Protein AF-A0A524AVF8-F1 (afdb_monomer_lite)

Secondary structure (DSSP, 8-state):
--HHHHHHHHHHHHHHHHTT-PPPHHHHHHHHHHHHTT--EEES-GGG-GGGGGGEEESS----

R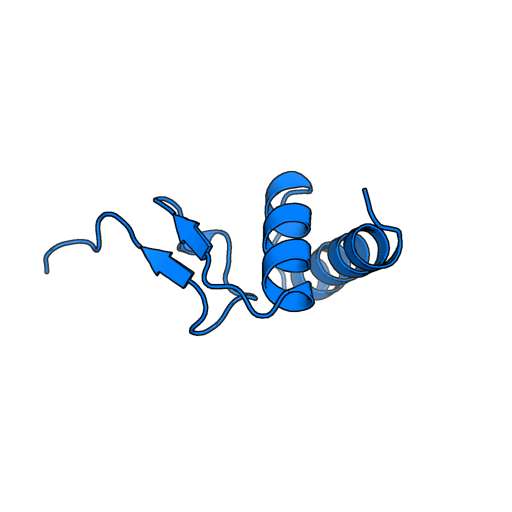adius of gyration: 11.94 Å; chains: 1; bounding box: 34×23×28 Å

pLDDT: mean 93.32, std 9.91, range [51.0, 98.62]

Foldseek 3Di:
DDPQLQVQLVVVQVVVVVVVHGQDSVNSSVQSVCVVVVAADEECCCVSCPVCPVSYDHPDDPDD

Structure (mmCIF, N/CA/C/O backbone):
data_AF-A0A524AVF8-F1
#
_entry.id   AF-A0A524AVF8-F1
#
loop_
_atom_site.group_PDB
_atom_site.id
_atom_site.type_symbol
_atom_site.label_atom_id
_atom_site.label_alt_id
_atom_site.label_comp_id
_atom_site.label_asym_id
_atom_site.label_entity_id
_atom_site.label_seq_id
_atom_site.pdbx_PDB_ins_code
_atom_site.Cartn_x
_atom_site.Cartn_y
_atom_site.Cartn_z
_atom_site.occupancy
_atom_site.B_iso_or_equiv
_atom_site.auth_seq_id
_atom_site.auth_comp_id
_atom_site.auth_asym_id
_atom_site.auth_atom_id
_atom_site.pdbx_PDB_model_num
ATOM 1 N N . MET A 1 1 ? 16.008 -1.305 -0.873 1.00 62.97 1 MET A N 1
ATOM 2 C CA . MET A 1 1 ? 14.657 -1.627 -1.375 1.00 62.97 1 MET A CA 1
ATOM 3 C C . MET A 1 1 ? 14.784 -2.208 -2.762 1.00 62.97 1 MET A C 1
ATOM 5 O O . MET A 1 1 ? 15.618 -1.723 -3.517 1.00 62.97 1 MET A O 1
ATOM 9 N N . ASP A 1 2 ? 13.997 -3.237 -3.061 1.00 90.94 2 ASP A N 1
ATOM 10 C CA . ASP A 1 2 ? 13.890 -3.807 -4.404 1.00 90.94 2 ASP A CA 1
ATOM 11 C C . ASP A 1 2 ? 13.249 -2.785 -5.367 1.00 90.94 2 ASP A C 1
ATOM 13 O O . ASP A 1 2 ? 12.331 -2.053 -4.979 1.00 90.94 2 ASP A O 1
ATOM 17 N N . ARG A 1 3 ? 13.737 -2.716 -6.612 1.00 93.31 3 ARG A N 1
ATOM 18 C CA . ARG A 1 3 ? 13.222 -1.805 -7.645 1.00 93.31 3 ARG A CA 1
ATOM 19 C C . ARG A 1 3 ? 11.749 -2.075 -7.964 1.00 93.31 3 ARG A C 1
ATOM 21 O O . ARG A 1 3 ? 10.994 -1.122 -8.133 1.00 93.31 3 ARG A O 1
ATOM 28 N N . PHE A 1 4 ? 11.328 -3.338 -7.999 1.00 95.50 4 PHE A N 1
ATOM 29 C CA . PHE A 1 4 ? 9.942 -3.712 -8.279 1.00 95.50 4 PHE A CA 1
ATOM 30 C C . PHE A 1 4 ? 8.990 -3.202 -7.194 1.00 95.50 4 PHE A C 1
ATOM 32 O O . PHE A 1 4 ? 7.934 -2.651 -7.513 1.00 95.50 4 PHE A O 1
ATOM 39 N N . ILE A 1 5 ? 9.399 -3.293 -5.923 1.00 97.62 5 ILE A N 1
ATOM 40 C CA . ILE A 1 5 ? 8.630 -2.767 -4.785 1.00 97.62 5 ILE A CA 1
ATOM 41 C C . ILE A 1 5 ? 8.513 -1.242 -4.880 1.00 97.62 5 ILE A C 1
ATOM 43 O O . ILE A 1 5 ? 7.418 -0.703 -4.719 1.00 97.62 5 ILE A O 1
ATOM 47 N N . ALA A 1 6 ? 9.614 -0.545 -5.176 1.00 97.19 6 ALA A N 1
ATOM 48 C CA . ALA A 1 6 ? 9.614 0.913 -5.302 1.00 97.19 6 ALA A CA 1
ATOM 49 C C . ALA A 1 6 ? 8.702 1.395 -6.446 1.00 97.19 6 ALA A C 1
ATOM 51 O O . ALA A 1 6 ? 7.860 2.272 -6.239 1.00 97.19 6 ALA A O 1
ATOM 52 N N . ASP A 1 7 ? 8.804 0.771 -7.624 1.00 98.06 7 ASP A N 1
ATOM 53 C CA . ASP A 1 7 ? 7.961 1.093 -8.779 1.00 98.06 7 ASP A CA 1
ATOM 54 C C . ASP A 1 7 ? 6.478 0.807 -8.487 1.00 98.06 7 ASP A C 1
ATOM 56 O O . ASP A 1 7 ? 5.592 1.573 -8.878 1.00 98.06 7 ASP A O 1
ATOM 60 N N . ARG A 1 8 ? 6.183 -0.289 -7.776 1.00 97.88 8 ARG A N 1
ATOM 61 C CA . ARG A 1 8 ? 4.815 -0.643 -7.382 1.00 97.88 8 ARG A CA 1
ATOM 62 C C . ARG A 1 8 ? 4.242 0.335 -6.361 1.00 97.88 8 ARG A C 1
ATOM 64 O O . ARG A 1 8 ? 3.089 0.727 -6.511 1.00 97.88 8 ARG A O 1
ATOM 71 N N . ALA A 1 9 ? 5.029 0.778 -5.385 1.00 98.31 9 ALA A N 1
ATOM 72 C CA . ALA A 1 9 ? 4.601 1.789 -4.422 1.00 98.31 9 ALA A CA 1
ATOM 73 C C . ALA A 1 9 ? 4.266 3.123 -5.107 1.00 98.31 9 ALA A C 1
ATOM 75 O O . ALA A 1 9 ? 3.221 3.707 -4.827 1.00 98.31 9 ALA A O 1
ATOM 76 N N . GLY A 1 10 ? 5.090 3.564 -6.065 1.00 98.25 10 GLY A N 1
ATOM 77 C CA . GLY A 1 10 ? 4.804 4.758 -6.866 1.00 98.25 10 GLY A CA 1
ATOM 78 C C . GLY A 1 10 ? 3.482 4.654 -7.635 1.00 98.25 10 GLY A C 1
ATOM 79 O O . GLY A 1 10 ? 2.677 5.585 -7.606 1.00 98.25 10 GLY A O 1
ATOM 80 N N . ARG A 1 11 ? 3.216 3.496 -8.259 1.00 98.31 11 ARG A N 1
ATOM 81 C CA . ARG A 1 11 ? 1.936 3.229 -8.939 1.00 98.31 11 ARG A CA 1
ATOM 82 C C . ARG A 1 11 ? 0.748 3.250 -7.980 1.00 98.31 11 ARG A C 1
ATOM 84 O O . ARG A 1 11 ? -0.246 3.892 -8.286 1.00 98.31 11 ARG A O 1
ATOM 91 N N . LEU A 1 12 ? 0.865 2.624 -6.807 1.00 98.31 12 LEU A N 1
ATOM 92 C CA . LEU A 1 12 ? -0.201 2.632 -5.799 1.00 98.31 12 LEU A CA 1
ATOM 93 C C . LEU A 1 12 ? -0.558 4.053 -5.352 1.00 98.31 12 LEU A C 1
ATOM 95 O O . LEU A 1 12 ? -1.740 4.376 -5.259 1.00 98.31 12 LEU A O 1
ATOM 99 N N . ILE A 1 13 ? 0.443 4.908 -5.121 1.00 98.62 13 ILE A N 1
ATOM 100 C CA . ILE A 1 13 ? 0.222 6.318 -4.771 1.00 98.62 13 ILE A CA 1
ATOM 101 C C . ILE A 1 13 ? -0.535 7.027 -5.895 1.00 98.62 13 ILE A C 1
ATOM 103 O O . ILE A 1 13 ? -1.547 7.677 -5.637 1.00 98.62 13 ILE A O 1
ATOM 107 N N . TYR A 1 14 ? -0.070 6.883 -7.138 1.00 98.44 14 TYR A N 1
ATOM 108 C CA . TYR A 1 14 ? -0.687 7.525 -8.296 1.00 98.44 14 TYR A CA 1
ATOM 109 C C . TYR A 1 14 ? -2.136 7.061 -8.515 1.00 98.44 14 TYR A C 1
ATOM 111 O O . TYR A 1 14 ? -3.045 7.890 -8.578 1.00 98.44 14 TYR A O 1
ATOM 119 N N . ASP A 1 15 ? -2.367 5.749 -8.567 1.00 98.12 15 ASP A N 1
ATOM 120 C CA . ASP A 1 15 ? -3.671 5.158 -8.877 1.00 98.12 15 ASP A CA 1
ATOM 121 C C . ASP A 1 15 ? -4.730 5.520 -7.832 1.00 98.12 15 ASP A C 1
ATOM 123 O O . ASP A 1 15 ? -5.879 5.803 -8.179 1.00 98.12 15 ASP A O 1
ATOM 127 N N . TYR A 1 16 ? -4.360 5.529 -6.549 1.00 97.69 16 TYR A N 1
ATOM 128 C CA . TYR A 1 16 ? -5.286 5.883 -5.475 1.00 97.69 16 TYR A CA 1
ATOM 129 C C . TYR A 1 16 ? -5.497 7.393 -5.373 1.00 97.69 16 TYR A C 1
ATOM 131 O O . TYR A 1 16 ? -6.633 7.821 -5.151 1.00 97.69 16 TYR A O 1
ATOM 139 N N . ALA A 1 17 ? -4.472 8.207 -5.647 1.00 97.81 17 ALA A N 1
ATOM 140 C CA . ALA A 1 17 ? -4.638 9.655 -5.732 1.00 97.81 17 ALA A CA 1
ATOM 141 C C . ALA A 1 17 ? -5.654 10.038 -6.821 1.00 97.81 17 ALA A C 1
ATOM 143 O O . ALA A 1 17 ? -6.512 10.886 -6.576 1.00 97.81 17 ALA A O 1
ATOM 144 N N . GLN A 1 18 ? -5.632 9.365 -7.981 1.00 98.00 18 GLN A N 1
ATOM 145 C CA . GLN A 1 18 ? -6.635 9.549 -9.044 1.00 98.00 18 GLN A CA 1
ATOM 146 C C . GLN A 1 18 ? -8.060 9.159 -8.611 1.00 98.00 18 GLN A C 1
ATOM 148 O O . GLN A 1 18 ? -9.033 9.657 -9.172 1.00 98.00 18 GLN A O 1
ATOM 153 N N . ARG A 1 19 ? -8.199 8.298 -7.597 1.00 96.81 19 ARG A N 1
ATOM 154 C CA . ARG A 1 19 ? -9.483 7.862 -7.018 1.00 96.81 19 ARG A CA 1
ATOM 155 C C . ARG A 1 19 ? -9.900 8.686 -5.794 1.00 96.81 19 ARG A C 1
ATOM 157 O O . ARG A 1 19 ? -10.873 8.337 -5.133 1.00 96.81 19 ARG A O 1
ATOM 164 N N . GLY A 1 20 ? -9.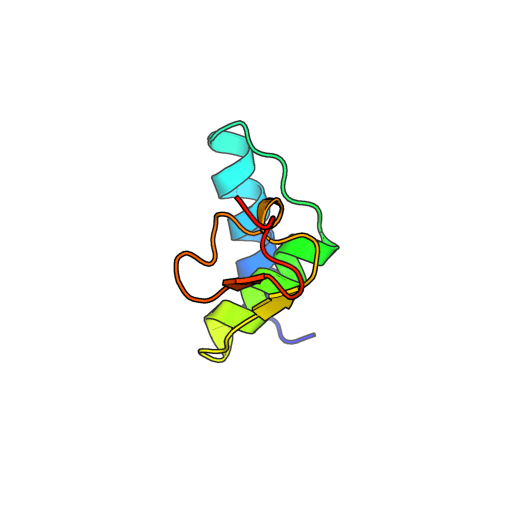170 9.758 -5.475 1.00 97.06 20 GLY A N 1
ATOM 165 C CA . GLY A 1 20 ? -9.453 10.627 -4.331 1.00 97.06 20 GLY A CA 1
ATOM 166 C C . GLY A 1 20 ? -8.974 10.087 -2.979 1.00 97.06 20 GLY A C 1
ATOM 167 O O . GLY A 1 20 ? -9.343 10.641 -1.948 1.00 97.06 20 GLY A O 1
ATOM 168 N N . PHE A 1 21 ? -8.142 9.042 -2.960 1.00 96.38 21 PHE A N 1
ATOM 169 C CA . PHE A 1 21 ? -7.569 8.478 -1.738 1.00 96.38 21 PHE A CA 1
ATOM 170 C C . PHE A 1 21 ? -6.053 8.696 -1.710 1.00 96.38 21 PHE A C 1
ATOM 172 O O . PHE A 1 21 ? -5.322 8.194 -2.557 1.00 96.38 21 PHE A O 1
ATOM 179 N N . GLN A 1 22 ? -5.553 9.446 -0.731 1.00 97.19 22 GLN A N 1
ATOM 180 C CA . GLN A 1 22 ? -4.116 9.684 -0.596 1.00 97.19 22 GLN A CA 1
ATOM 181 C C . GLN A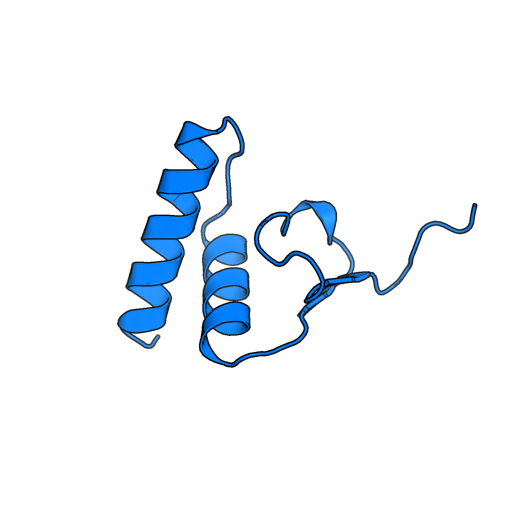 1 22 ? -3.461 8.529 0.166 1.00 97.19 22 GLN A C 1
ATOM 183 O O . GLN A 1 22 ? -3.773 8.296 1.331 1.00 97.19 22 GLN A O 1
ATOM 188 N N . VAL A 1 23 ? -2.534 7.825 -0.484 1.00 98.00 23 VAL A N 1
ATOM 189 C CA . VAL A 1 23 ? -1.711 6.789 0.154 1.00 98.00 23 VAL A CA 1
ATOM 190 C C . VAL A 1 23 ? -0.385 7.417 0.567 1.00 98.00 23 VAL A C 1
ATOM 192 O O . VAL A 1 23 ? 0.306 8.011 -0.262 1.00 98.00 23 VAL A O 1
ATOM 195 N N . SER A 1 24 ? -0.013 7.288 1.841 1.00 98.25 24 SER A N 1
ATOM 196 C CA . SER A 1 24 ? 1.294 7.752 2.305 1.00 98.25 24 SER A CA 1
ATOM 197 C C . SER A 1 24 ? 2.416 6.907 1.691 1.00 98.25 24 SER A C 1
ATOM 199 O O . SER A 1 24 ? 2.225 5.736 1.364 1.00 98.25 24 SER A O 1
ATOM 201 N N . PHE A 1 25 ? 3.615 7.471 1.548 1.00 97.50 25 PHE A N 1
ATOM 202 C CA . PHE A 1 25 ? 4.746 6.700 1.028 1.00 97.50 25 PHE A CA 1
ATOM 203 C C . PHE A 1 25 ? 5.062 5.440 1.869 1.00 97.50 25 PHE A C 1
ATOM 205 O O . PHE A 1 25 ? 5.207 4.372 1.271 1.00 97.50 25 PHE A O 1
ATOM 212 N N . PRO A 1 26 ? 5.097 5.490 3.221 1.00 97.94 26 PRO A N 1
ATOM 213 C CA . PRO A 1 26 ? 5.250 4.285 4.038 1.00 97.94 26 PRO A CA 1
ATOM 214 C C . PRO A 1 26 ? 4.163 3.227 3.800 1.00 97.94 26 PRO A C 1
ATOM 216 O O . PRO A 1 26 ? 4.494 2.056 3.612 1.00 97.94 26 PRO A O 1
ATOM 219 N N . ASP A 1 27 ? 2.886 3.621 3.740 1.00 98.44 27 ASP A N 1
ATOM 220 C CA . ASP A 1 27 ? 1.786 2.673 3.510 1.00 98.44 27 ASP A CA 1
ATOM 221 C C . ASP A 1 27 ? 1.868 2.059 2.103 1.00 98.44 27 ASP A C 1
ATOM 223 O O . ASP A 1 27 ? 1.662 0.858 1.927 1.00 98.44 27 ASP A O 1
ATOM 227 N N . ALA A 1 28 ? 2.257 2.848 1.097 1.00 98.31 28 ALA A N 1
ATOM 228 C CA . ALA A 1 28 ? 2.467 2.357 -0.261 1.00 98.31 28 ALA A CA 1
ATOM 229 C C . ALA A 1 28 ? 3.599 1.323 -0.337 1.00 98.31 28 ALA A C 1
ATOM 231 O O . ALA A 1 28 ? 3.468 0.323 -1.042 1.00 98.31 28 ALA A O 1
ATOM 232 N N . LEU A 1 29 ? 4.693 1.530 0.401 1.00 98.25 29 LEU A N 1
ATOM 233 C CA . LEU A 1 29 ? 5.802 0.578 0.478 1.00 98.25 29 LEU A CA 1
ATOM 234 C C . LEU A 1 29 ? 5.394 -0.733 1.162 1.00 98.25 29 LEU A C 1
ATOM 236 O O . LEU A 1 29 ? 5.733 -1.814 0.671 1.00 98.25 29 LEU A O 1
ATOM 240 N N . ILE A 1 30 ? 4.653 -0.651 2.270 1.00 98.25 3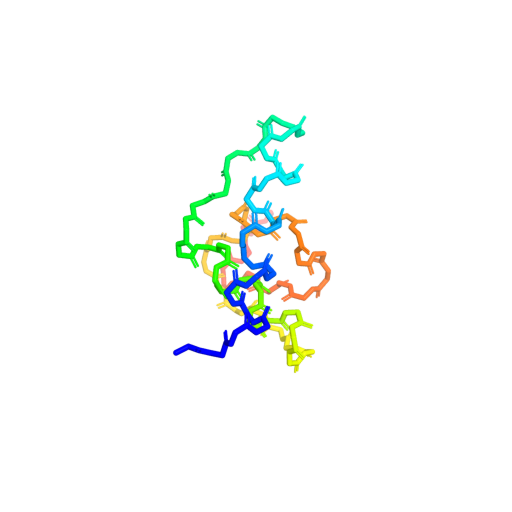0 ILE A N 1
ATOM 241 C CA . ILE A 1 30 ? 4.129 -1.824 2.985 1.00 98.25 30 ILE A CA 1
ATOM 242 C C . ILE A 1 30 ? 3.166 -2.602 2.080 1.00 98.25 30 ILE A C 1
ATOM 244 O O . ILE A 1 30 ? 3.292 -3.822 1.938 1.00 98.25 30 ILE A O 1
ATOM 248 N N . ALA A 1 31 ? 2.246 -1.901 1.416 1.00 98.19 31 ALA A N 1
ATOM 249 C CA . ALA A 1 31 ? 1.292 -2.509 0.500 1.00 98.19 31 ALA A CA 1
ATOM 250 C C . ALA A 1 31 ? 1.990 -3.163 -0.700 1.00 98.19 31 ALA A C 1
ATOM 252 O O . ALA A 1 31 ? 1.704 -4.313 -1.027 1.00 98.19 31 ALA A O 1
ATOM 253 N N . ALA A 1 32 ? 2.948 -2.470 -1.321 1.00 98.00 32 ALA A N 1
ATOM 254 C CA . ALA A 1 32 ? 3.729 -3.005 -2.431 1.00 98.00 32 ALA A CA 1
ATOM 255 C C . ALA A 1 32 ? 4.484 -4.278 -2.033 1.00 98.00 32 ALA A C 1
ATOM 257 O O . ALA A 1 32 ? 4.415 -5.267 -2.754 1.00 98.00 32 ALA A O 1
ATOM 258 N N . THR A 1 33 ? 5.131 -4.277 -0.865 1.00 97.69 33 THR A N 1
ATOM 259 C CA . THR A 1 33 ? 5.841 -5.450 -0.330 1.00 97.69 33 THR A CA 1
ATOM 260 C C . THR A 1 33 ? 4.881 -6.616 -0.084 1.00 97.69 33 THR A C 1
ATOM 262 O O . THR A 1 33 ? 5.171 -7.750 -0.456 1.00 97.69 33 THR A O 1
ATOM 265 N N . THR A 1 34 ? 3.708 -6.336 0.492 1.00 98.19 34 THR A N 1
ATOM 266 C CA . THR A 1 34 ? 2.677 -7.350 0.764 1.00 98.19 34 THR A CA 1
ATOM 267 C C . THR A 1 34 ? 2.182 -8.004 -0.526 1.00 98.19 34 THR A C 1
ATOM 269 O O . THR A 1 34 ? 2.074 -9.226 -0.598 1.00 98.19 34 THR A O 1
ATOM 272 N N . LEU A 1 35 ? 1.916 -7.201 -1.559 1.00 96.62 35 LEU A N 1
ATOM 273 C CA . LEU A 1 35 ? 1.441 -7.684 -2.856 1.00 96.62 35 LEU A CA 1
ATOM 274 C C . LEU A 1 35 ? 2.522 -8.414 -3.661 1.00 96.62 35 LEU A C 1
ATOM 276 O O . LEU A 1 35 ? 2.189 -9.310 -4.432 1.00 96.62 35 LEU A O 1
ATOM 280 N N . GLU A 1 36 ? 3.786 -8.016 -3.525 1.00 95.94 36 GLU A N 1
ATOM 281 C CA . GLU A 1 36 ? 4.903 -8.635 -4.246 1.00 95.94 36 GLU A CA 1
ATOM 282 C C . GLU A 1 36 ? 5.213 -10.042 -3.731 1.00 95.94 3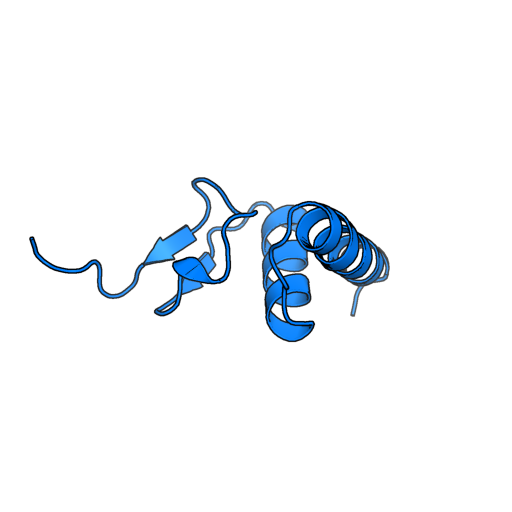6 GLU A C 1
ATOM 284 O O . GLU A 1 36 ? 5.524 -10.939 -4.507 1.00 95.94 36 GLU A O 1
ATOM 289 N N . HIS A 1 37 ? 5.082 -10.244 -2.421 1.00 95.31 37 HIS A N 1
ATOM 290 C CA . HIS A 1 37 ? 5.445 -11.495 -1.758 1.00 95.31 37 HIS A CA 1
ATOM 291 C C . HIS A 1 37 ? 4.243 -12.353 -1.345 1.00 95.31 37 HIS A C 1
ATOM 293 O O . HIS A 1 37 ? 4.411 -13.291 -0.573 1.00 95.31 37 HIS A O 1
ATOM 299 N N . ASP A 1 38 ? 3.043 -12.040 -1.842 1.00 94.94 38 ASP A N 1
ATOM 300 C CA . ASP A 1 38 ? 1.811 -12.784 -1.546 1.00 94.94 38 ASP A CA 1
ATOM 301 C C . ASP A 1 38 ? 1.489 -12.881 -0.034 1.00 94.94 38 ASP A C 1
ATOM 303 O O . ASP A 1 38 ? 0.945 -13.872 0.444 1.00 94.94 38 ASP A O 1
ATOM 307 N N . LEU A 1 39 ? 1.818 -11.842 0.741 1.00 96.94 39 LEU A N 1
ATOM 308 C CA . LEU A 1 39 ? 1.707 -11.852 2.205 1.00 96.94 39 LEU A CA 1
ATOM 309 C C . LEU A 1 39 ? 0.316 -11.421 2.700 1.00 96.94 39 LEU A C 1
ATOM 311 O O . LEU A 1 39 ? -0.479 -10.835 1.959 1.00 96.94 39 LEU A O 1
ATOM 315 N N . THR A 1 40 ? 0.075 -11.650 3.995 1.00 97.31 40 THR A N 1
ATOM 316 C CA . THR A 1 40 ? -1.010 -11.032 4.771 1.00 97.31 40 THR A CA 1
ATOM 317 C C . THR A 1 40 ? -0.426 -9.950 5.676 1.00 97.31 40 THR A C 1
ATOM 319 O O . THR A 1 40 ? 0.424 -10.234 6.520 1.00 97.31 40 THR A O 1
ATOM 322 N N . LEU A 1 41 ? -0.899 -8.714 5.531 1.00 97.62 41 LEU A N 1
ATOM 323 C CA . LEU A 1 41 ? -0.566 -7.607 6.415 1.00 97.62 41 LEU A CA 1
ATOM 324 C C . LEU A 1 41 ? -1.390 -7.691 7.700 1.00 97.62 41 LEU A C 1
ATOM 326 O O . LEU A 1 41 ? -2.615 -7.602 7.678 1.00 97.62 41 LEU A O 1
ATOM 330 N N . VAL A 1 42 ? -0.701 -7.787 8.828 1.00 96.81 42 VAL A N 1
ATOM 331 C CA . VAL A 1 42 ? -1.293 -7.685 10.160 1.00 96.81 42 VAL A CA 1
ATOM 332 C C . VAL A 1 42 ? -1.073 -6.272 10.685 1.00 96.81 42 VAL A C 1
ATOM 334 O O . VAL A 1 42 ? 0.071 -5.833 10.788 1.00 96.81 42 VAL A O 1
ATOM 337 N N . THR A 1 43 ? -2.145 -5.546 11.004 1.00 95.38 43 THR A N 1
ATOM 338 C CA . THR A 1 43 ? -2.016 -4.145 11.424 1.00 95.38 43 THR A CA 1
ATOM 339 C C . THR A 1 43 ? -3.166 -3.645 12.304 1.00 95.38 43 THR A C 1
ATOM 341 O O . THR A 1 43 ? -4.246 -4.230 12.343 1.00 95.38 43 THR A O 1
ATOM 344 N N . THR A 1 44 ? -2.950 -2.534 13.008 1.00 95.44 44 THR A N 1
ATOM 345 C CA . THR A 1 44 ? -3.975 -1.800 13.771 1.00 95.44 44 THR A CA 1
ATOM 346 C C . THR A 1 44 ? -4.686 -0.718 12.950 1.00 95.44 44 THR A C 1
ATOM 348 O O . THR A 1 44 ? -5.702 -0.194 13.390 1.00 95.44 44 THR A O 1
ATOM 351 N N . ASN A 1 45 ? -4.193 -0.386 11.752 1.00 94.94 45 ASN A N 1
ATOM 352 C CA . ASN A 1 45 ? -4.716 0.681 10.888 1.00 94.94 45 ASN A CA 1
ATOM 353 C C . ASN A 1 45 ? -5.170 0.153 9.513 1.00 94.94 45 ASN A C 1
ATOM 355 O O . ASN A 1 45 ? -4.836 0.720 8.476 1.00 94.94 45 ASN A O 1
ATOM 359 N N . ALA A 1 46 ? -5.957 -0.930 9.492 1.00 95.25 46 ALA A N 1
ATOM 360 C CA . ALA A 1 46 ? -6.382 -1.608 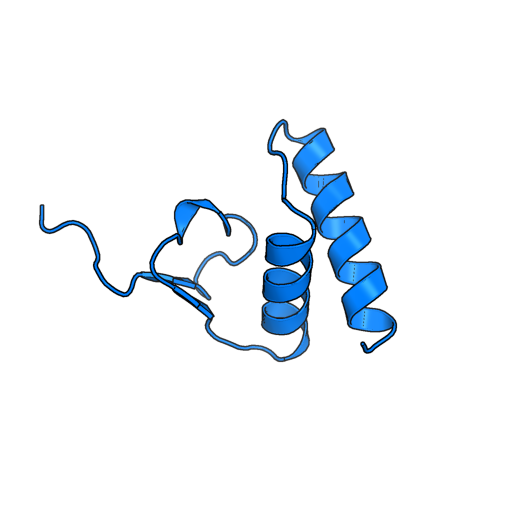8.257 1.00 95.25 46 ALA A CA 1
ATOM 361 C C . ALA A 1 46 ? -7.032 -0.668 7.219 1.00 95.25 46 ALA A C 1
ATOM 363 O O . ALA A 1 46 ? -6.866 -0.863 6.017 1.00 95.25 46 ALA A O 1
ATOM 364 N N . GLN A 1 47 ? -7.695 0.401 7.674 1.00 94.00 47 GLN A N 1
ATOM 365 C CA . GLN A 1 47 ? -8.295 1.434 6.823 1.00 94.00 47 GLN A CA 1
ATOM 366 C C . GLN A 1 47 ? -7.290 2.188 5.925 1.00 94.00 47 GLN A C 1
ATOM 368 O O . GLN A 1 47 ? -7.696 2.787 4.934 1.00 94.00 47 GLN A O 1
ATOM 373 N N . HIS A 1 48 ? -5.988 2.163 6.239 1.00 96.88 48 HIS A N 1
ATOM 374 C CA . HIS A 1 48 ? -4.940 2.748 5.391 1.00 96.88 48 HIS A CA 1
ATOM 375 C C . HIS A 1 48 ? -4.605 1.876 4.174 1.00 96.88 48 HIS A C 1
ATOM 377 O O . HIS A 1 48 ? -3.936 2.346 3.255 1.00 96.88 48 HIS A O 1
ATOM 383 N N . PHE A 1 49 ? -5.075 0.622 4.147 1.00 97.19 49 PHE A N 1
ATOM 384 C CA . PHE A 1 49 ? -4.686 -0.374 3.151 1.00 97.19 49 PHE A CA 1
ATOM 385 C C . PHE A 1 49 ? -5.847 -0.883 2.275 1.00 97.19 49 PHE A C 1
ATOM 387 O O . PHE A 1 49 ? -5.985 -2.095 2.087 1.00 97.19 49 PHE A O 1
ATOM 394 N N . PRO A 1 50 ? -6.674 -0.005 1.670 1.00 95.00 50 PRO A N 1
ATOM 395 C CA . PRO A 1 50 ? -7.793 -0.438 0.828 1.00 95.00 50 PRO A CA 1
ATOM 396 C C . PRO A 1 50 ? -7.349 -1.206 -0.432 1.00 95.00 50 PRO A C 1
ATOM 398 O O . PRO A 1 50 ? -8.163 -1.867 -1.067 1.00 95.00 50 PRO A O 1
ATOM 401 N N . MET A 1 51 ? -6.066 -1.135 -0.804 1.00 95.62 51 MET A N 1
ATOM 402 C CA . MET A 1 51 ? -5.458 -1.866 -1.925 1.00 95.62 51 MET A CA 1
ATOM 403 C C . MET A 1 51 ? -5.110 -3.326 -1.631 1.00 95.62 51 MET A C 1
ATOM 405 O O . MET A 1 51 ? -4.713 -4.042 -2.547 1.00 95.62 51 MET A O 1
ATOM 409 N N . LEU A 1 52 ? -5.198 -3.767 -0.373 1.00 96.12 52 LEU A N 1
ATOM 410 C CA . LEU A 1 52 ? -4.819 -5.126 0.019 1.00 96.12 52 LEU A CA 1
ATOM 411 C C . LEU A 1 52 ? -5.996 -6.105 0.051 1.00 96.12 52 LEU A C 1
ATOM 413 O O . LEU A 1 52 ? -5.774 -7.293 0.269 1.00 96.12 52 LEU A O 1
ATOM 417 N N . GLU A 1 53 ? -7.223 -5.652 -0.218 1.00 89.19 53 GLU A N 1
ATOM 418 C CA . GLU A 1 53 ? -8.431 -6.489 -0.247 1.00 89.19 53 GLU A CA 1
ATOM 419 C C . GLU A 1 53 ? -8.506 -7.449 0.963 1.00 89.19 53 GLU A C 1
ATOM 421 O O . GLU A 1 53 ? -8.615 -7.007 2.103 1.00 89.19 53 GLU A O 1
ATOM 426 N N . ARG A 1 54 ? -8.413 -8.770 0.735 1.00 88.94 54 ARG A N 1
ATOM 427 C CA . ARG A 1 54 ? -8.474 -9.826 1.767 1.00 88.94 54 ARG A CA 1
ATOM 428 C C . ARG A 1 54 ? -7.127 -10.150 2.424 1.00 88.94 54 ARG A C 1
ATOM 430 O O . ARG A 1 54 ? -7.051 -11.066 3.235 1.00 88.94 54 ARG A O 1
ATOM 437 N N . ARG A 1 55 ? -6.063 -9.427 2.073 1.00 94.06 55 ARG A N 1
ATOM 438 C CA . ARG A 1 55 ? -4.698 -9.605 2.597 1.00 94.06 55 ARG A CA 1
ATOM 439 C C . ARG A 1 55 ? -4.403 -8.685 3.773 1.00 94.06 55 ARG A C 1
ATOM 441 O O . ARG A 1 55 ? -3.240 -8.485 4.101 1.00 94.06 55 ARG A O 1
ATOM 448 N N . VAL A 1 56 ? -5.424 -8.099 4.389 1.00 95.00 56 VAL A N 1
ATOM 449 C CA . VAL A 1 56 ? -5.271 -7.311 5.608 1.00 95.00 56 VAL A CA 1
ATOM 450 C C . VAL A 1 56 ? -6.037 -7.980 6.742 1.00 95.00 56 VAL A C 1
ATOM 452 O O . VAL A 1 56 ? -7.196 -8.360 6.591 1.00 95.00 56 VAL A O 1
ATOM 455 N N . TRP A 1 57 ? -5.375 -8.136 7.881 1.00 94.88 57 TRP A N 1
ATOM 456 C CA . TRP A 1 57 ? -5.969 -8.627 9.114 1.00 94.88 57 TRP A CA 1
ATOM 457 C C . TRP A 1 57 ? -5.826 -7.556 10.197 1.00 94.88 57 TRP A C 1
ATOM 459 O O . TRP A 1 57 ? -4.714 -7.141 10.539 1.00 94.88 57 TRP A O 1
ATOM 469 N N . ALA A 1 58 ? -6.963 -7.081 10.709 1.00 92.06 58 ALA A N 1
ATOM 470 C CA . ALA A 1 58 ? -7.000 -6.096 11.781 1.00 92.06 58 ALA A CA 1
ATOM 471 C C . ALA A 1 58 ? -6.690 -6.775 13.123 1.00 92.06 58 ALA A C 1
ATOM 473 O O . ALA A 1 58 ? -7.376 -7.719 13.504 1.00 92.06 58 ALA A O 1
ATOM 474 N N . LEU A 1 59 ? -5.679 -6.279 13.844 1.00 85.06 59 LEU A N 1
ATOM 475 C CA . LEU A 1 59 ? -5.221 -6.867 15.113 1.00 85.06 59 LEU A CA 1
ATOM 476 C C . LEU A 1 59 ? -6.253 -6.718 16.246 1.00 85.06 59 LEU A C 1
ATOM 478 O O . LEU A 1 59 ? -6.319 -7.545 17.151 1.00 85.06 59 LEU A O 1
ATOM 482 N N . PHE A 1 60 ? -7.065 -5.664 16.175 1.00 81.75 60 PHE A N 1
ATOM 483 C CA . PHE A 1 60 ? -8.168 -5.388 17.089 1.00 81.75 60 PHE A CA 1
ATOM 484 C C . PHE A 1 60 ? -9.394 -5.012 16.251 1.00 81.75 60 PHE A C 1
ATOM 486 O O . PHE A 1 60 ? -9.642 -3.824 16.040 1.00 81.75 60 PHE A O 1
ATOM 493 N N . PRO A 1 61 ? -10.122 -5.989 15.683 1.00 67.94 61 PRO A N 1
ATOM 494 C CA . PRO A 1 61 ? -11.379 -5.680 15.022 1.00 67.94 61 PRO A CA 1
ATOM 495 C C . PRO A 1 61 ? -12.312 -5.068 16.070 1.00 67.94 61 PRO A C 1
ATOM 497 O O . PRO A 1 61 ? -12.410 -5.588 17.185 1.00 67.94 61 PRO A O 1
ATOM 500 N N . SER A 1 62 ? -12.932 -3.933 15.742 1.00 66.31 62 SER A N 1
ATOM 501 C CA . SER A 1 62 ? -13.956 -3.324 16.589 1.00 66.31 62 SER A CA 1
ATOM 502 C C . SER A 1 62 ? -14.971 -4.406 16.953 1.00 66.31 62 SER A C 1
ATOM 504 O O . SER A 1 62 ? -15.532 -5.038 16.063 1.00 66.31 62 SER A O 1
ATOM 506 N N . GLN A 1 63 ? -15.134 -4.670 18.248 1.00 59.22 63 GLN A N 1
ATOM 507 C CA . GLN A 1 63 ? -16.184 -5.555 18.740 1.00 59.22 63 GLN A CA 1
ATOM 508 C C . GLN A 1 63 ? -17.506 -4.813 18.502 1.00 59.22 63 GLN A C 1
ATOM 510 O O . GLN A 1 63 ? -17.723 -3.772 19.125 1.00 59.22 63 GLN A O 1
ATOM 515 N N . GLU A 1 64 ? -18.310 -5.276 17.544 1.00 51.00 64 GLU A N 1
ATOM 516 C CA . GLU A 1 64 ? -19.722 -4.879 17.419 1.00 51.00 64 GLU A CA 1
ATOM 517 C C . GLU A 1 64 ? -20.568 -5.543 18.511 1.00 51.00 64 GLU A C 1
ATOM 519 O O . GLU A 1 64 ? -20.311 -6.731 18.823 1.00 51.00 64 GLU A O 1
#

Sequence (64 aa):
MDRFIADRAGRLIYDYAQRGFQVSFPDALIAATTLEHDLTLVTTNAQHFPMLERRVWALFPSQE